Protein AF-0000000076550819 (afdb_homodimer)

Solvent-accessible surface area (backbone atoms only — not comparable to full-atom values): 8823 Å² total; per-residue (Å²): 127,79,49,61,68,55,36,51,51,52,30,52,50,41,38,50,54,57,68,71,48,97,59,53,62,69,54,41,50,53,44,46,51,50,31,53,54,33,49,50,53,40,50,51,53,51,51,51,51,51,50,52,50,50,52,50,51,51,52,41,51,52,50,44,52,50,46,54,51,53,52,54,53,54,53,53,54,54,57,67,75,97,129,80,48,62,67,54,36,51,51,51,31,50,49,40,40,50,53,58,69,71,47,96,59,54,62,68,53,43,52,52,45,47,51,51,30,52,52,33,48,50,53,40,49,51,52,49,51,51,50,53,49,52,50,50,52,50,52,51,51,41,51,54,50,44,52,51,45,53,51,54,52,54,52,53,52,55,54,53,57,66,76,99

Sequence (164 aa):
MASFEEQLTALEGVVERLERGELSLDESVRLFEEGVKLSEACKKELEAAEGRIQVLVERGRGLVAVDLAVEESDEEIDEGEAMASFEEQLTALEGVVERLERGELSLDESVRLFEEGVKLSEACKKELEAAEGRIQVLVERGRGLVAVDLAVEESDEEIDEGEA

InterPro domains:
  IPR003761 Exonuclease VII, small subunit [MF_00337] (3-63)
  IPR003761 Exonuclease VII, small subunit [PF02609] (4-54)
  IPR003761 Exonuclease VII, small subunit [PTHR34137] (2-62)
  IPR003761 Exonuclease VII, small subunit [TIGR01280] (3-58)
  IPR037004 Exonuclease VII, small subunit superfamily [G3DSA:1.10.287.1040] (1-79)
  IPR037004 Exonuclease VII, small subunit superfamily [SSF116842] (3-63)

pLDDT: mean 92.75, std 9.28, range [54.66, 98.62]

Nearest PDB structures (foldseek):
  3u0c-assembly1_A  TM=9.010E-01  e=5.240E+00  Shigella flexneri
  3u0c-assembly2_B  TM=9.144E-01  e=8.551E+00  Shigella flexneri
  3u0c-assembly1_A  TM=9.007E-01  e=4.908E+00  Shigella flexneri
  7v2d-assembly1_k  TM=8.737E-01  e=6.031E+00  Sus scrofa
  7zeb-assembly1_K  TM=8.451E-01  e=6.031E+00  Ovis aries

Structure (mmCIF, N/CA/C/O backbone):
data_AF-0000000076550819-model_v1
#
loop_
_entity.id
_entity.type
_entity.pdbx_description
1 polymer 'Exodeoxyribonuclease 7 small subunit'
#
loop_
_atom_site.group_PDB
_atom_site.id
_atom_site.type_symbol
_atom_site.label_atom_id
_atom_site.label_alt_id
_atom_site.label_comp_id
_atom_site.label_asym_id
_atom_site.label_entity_id
_atom_site.label_seq_id
_atom_site.pdbx_PDB_ins_code
_atom_site.Cartn_x
_atom_site.Cartn_y
_atom_site.Cartn_z
_atom_site.occupancy
_atom_site.B_iso_or_equiv
_atom_site.auth_seq_id
_atom_site.auth_comp_id
_atom_site.auth_asym_id
_atom_site.auth_atom_id
_atom_site.pdbx_PDB_model_num
ATOM 1 N N . MET A 1 1 ? 9 3.189 -15.258 1 55.25 1 MET A N 1
ATOM 2 C CA . MET A 1 1 ? 8.672 2.039 -14.414 1 55.25 1 MET A CA 1
ATOM 3 C C . MET A 1 1 ? 7.176 1.739 -14.469 1 55.25 1 MET A C 1
ATOM 5 O O . MET A 1 1 ? 6.359 2.65 -14.609 1 55.25 1 MET A O 1
ATOM 9 N N . ALA A 1 2 ? 6.812 0.492 -14.609 1 70.56 2 ALA A N 1
ATOM 10 C CA . ALA A 1 2 ? 5.387 0.201 -14.742 1 70.56 2 ALA A CA 1
ATOM 11 C C . ALA A 1 2 ? 4.617 0.664 -13.516 1 70.56 2 ALA A C 1
ATOM 13 O O . ALA A 1 2 ? 5.141 0.629 -12.398 1 70.56 2 ALA A O 1
ATOM 14 N N . SER A 1 3 ? 3.473 1.257 -13.766 1 87.5 3 SER A N 1
ATOM 15 C CA . SER A 1 3 ? 2.584 1.648 -12.68 1 87.5 3 SER A CA 1
ATOM 16 C C . SER A 1 3 ? 2.129 0.436 -11.875 1 87.5 3 SER A C 1
ATOM 18 O O . SER A 1 3 ? 2.297 -0.704 -12.312 1 87.5 3 SER A O 1
ATOM 20 N N . PHE A 1 4 ? 1.821 0.702 -10.625 1 93 4 PHE A N 1
ATOM 21 C CA . PHE A 1 4 ? 1.243 -0.329 -9.773 1 93 4 PHE A CA 1
ATOM 22 C C . PHE A 1 4 ? 0.185 -1.126 -10.523 1 93 4 PHE A C 1
ATOM 24 O O . PHE A 1 4 ? 0.226 -2.357 -10.547 1 93 4 PHE A O 1
ATOM 31 N N . GLU A 1 5 ? -0.698 -0.422 -11.148 1 92 5 GLU A N 1
ATOM 32 C CA . GLU A 1 5 ? -1.805 -1.071 -11.844 1 92 5 GLU A CA 1
ATOM 33 C C . GLU A 1 5 ? -1.298 -1.956 -12.984 1 92 5 GLU A C 1
ATOM 35 O O . GLU A 1 5 ? -1.835 -3.039 -13.219 1 92 5 GLU A O 1
ATOM 40 N N . GLU A 1 6 ? -0.319 -1.5 -13.664 1 95.06 6 GLU A N 1
ATOM 41 C CA . GLU A 1 6 ? 0.255 -2.281 -14.758 1 95.06 6 GLU A CA 1
ATOM 42 C C . GLU A 1 6 ? 0.898 -3.564 -14.242 1 95.06 6 GLU A C 1
ATOM 44 O O . GLU A 1 6 ? 0.717 -4.637 -14.82 1 95.06 6 GLU A O 1
ATOM 49 N N . GLN A 1 7 ? 1.622 -3.402 -13.148 1 97 7 GLN A N 1
ATOM 50 C CA . GLN A 1 7 ? 2.289 -4.555 -12.555 1 97 7 GLN A CA 1
ATOM 51 C C . GLN A 1 7 ? 1.273 -5.547 -11.992 1 97 7 GLN A C 1
ATOM 53 O O . GLN A 1 7 ? 1.44 -6.762 -12.141 1 97 7 GLN A O 1
ATOM 58 N N . LEU A 1 8 ? 0.234 -5.074 -11.422 1 97.19 8 LEU A N 1
ATOM 59 C CA . LEU A 1 8 ? -0.816 -5.926 -10.875 1 97.19 8 LEU A CA 1
ATOM 60 C C . LEU A 1 8 ? -1.53 -6.688 -11.984 1 97.19 8 LEU A C 1
ATOM 62 O O . LEU A 1 8 ? -1.808 -7.883 -11.844 1 97.19 8 LEU A O 1
ATOM 66 N N . THR A 1 9 ? -1.782 -6.004 -13.055 1 97.69 9 THR A N 1
ATOM 67 C CA . THR A 1 9 ? -2.426 -6.633 -14.203 1 97.69 9 THR A CA 1
ATOM 68 C C . THR A 1 9 ? -1.545 -7.738 -14.773 1 97.69 9 THR A C 1
ATOM 70 O O . THR A 1 9 ? -2.037 -8.82 -15.117 1 97.69 9 THR A O 1
ATOM 73 N N . ALA A 1 10 ? -0.235 -7.477 -14.859 1 98.06 10 ALA A N 1
ATOM 74 C CA . ALA A 1 10 ? 0.707 -8.484 -15.336 1 98.06 10 ALA A CA 1
ATOM 75 C C . ALA A 1 10 ? 0.732 -9.695 -14.406 1 98.06 10 ALA A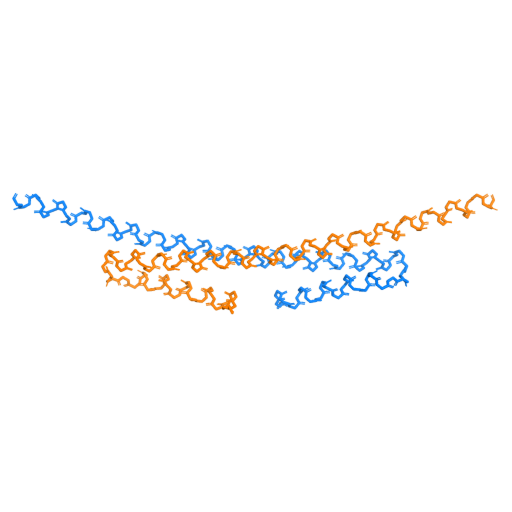 C 1
ATOM 77 O O . ALA A 1 10 ? 0.781 -10.836 -14.867 1 98.06 10 ALA A O 1
ATOM 78 N N . LEU A 1 11 ? 0.673 -9.445 -13.094 1 98.56 11 LEU A N 1
ATOM 79 C CA . LEU A 1 11 ? 0.633 -10.523 -12.117 1 98.56 11 LEU A CA 1
ATOM 80 C C . LEU A 1 11 ? -0.618 -11.375 -12.297 1 98.56 11 LEU A C 1
ATOM 82 O O . LEU A 1 11 ? -0.543 -12.609 -12.273 1 98.56 11 LEU A O 1
ATOM 86 N N . GLU A 1 12 ? -1.719 -10.727 -12.477 1 98.44 12 GLU A N 1
ATOM 87 C CA . GLU A 1 12 ? -2.967 -11.438 -12.742 1 98.44 12 GLU A CA 1
ATOM 88 C C . GLU A 1 12 ? -2.854 -12.305 -13.984 1 98.44 12 GLU A C 1
ATOM 90 O O . GLU A 1 12 ? -3.336 -13.445 -14 1 98.44 12 GLU A O 1
ATOM 95 N N . GLY A 1 13 ? -2.248 -11.781 -15.023 1 98.38 13 GLY A N 1
ATOM 96 C CA . GLY A 1 13 ? -2.023 -12.547 -16.234 1 98.38 13 GLY A CA 1
ATOM 97 C C . GLY A 1 13 ? -1.187 -13.789 -16.016 1 98.38 13 GLY A C 1
ATOM 98 O O . GLY A 1 13 ? -1.465 -14.844 -16.594 1 98.38 13 GLY A O 1
ATOM 99 N N . VAL A 1 14 ? -0.172 -13.594 -15.211 1 98.38 14 VAL A N 1
ATOM 100 C CA . VAL A 1 14 ? 0.689 -14.727 -14.875 1 98.38 14 VAL A CA 1
ATOM 101 C C . VAL A 1 14 ? -0.13 -15.812 -14.188 1 98.38 14 VAL A C 1
ATOM 103 O O . VAL A 1 14 ? -0.033 -16.984 -14.539 1 98.38 14 VAL A O 1
ATOM 106 N N . VAL A 1 15 ? -0.953 -15.445 -13.242 1 98.31 15 VAL A N 1
ATOM 107 C CA . VAL A 1 15 ? -1.754 -16.391 -12.477 1 98.31 15 VAL A CA 1
ATOM 108 C C . VAL A 1 15 ? -2.779 -17.062 -13.383 1 98.31 15 VAL A C 1
ATOM 110 O O . VAL A 1 15 ? -3.033 -18.266 -13.273 1 98.31 15 VAL A O 1
ATOM 113 N N . GLU A 1 16 ? -3.322 -16.328 -14.297 1 97.81 16 GLU A N 1
ATOM 114 C CA . GLU A 1 16 ? -4.281 -16.875 -15.258 1 97.81 16 GLU A CA 1
ATOM 115 C C . GLU A 1 16 ? -3.635 -17.938 -16.125 1 97.81 16 GLU A C 1
ATOM 117 O O . GLU A 1 16 ? -4.25 -18.969 -16.422 1 97.81 16 GLU A O 1
ATOM 122 N N . ARG A 1 17 ? -2.467 -17.672 -16.531 1 97.38 17 ARG A N 1
ATOM 123 C CA . ARG A 1 17 ? -1.748 -18.641 -17.344 1 97.38 17 ARG A CA 1
ATOM 124 C C . ARG A 1 17 ? -1.488 -19.922 -16.578 1 97.38 17 ARG A C 1
ATOM 126 O O . ARG A 1 17 ? -1.633 -21.031 -17.109 1 97.38 17 ARG A O 1
ATOM 133 N N . LEU A 1 18 ? -1.176 -19.781 -15.312 1 97.12 18 LEU A N 1
ATOM 134 C CA . LEU A 1 18 ? -0.971 -20.938 -14.453 1 97.12 18 LEU A CA 1
ATOM 135 C C . LEU A 1 18 ? -2.262 -21.734 -14.297 1 97.12 18 LEU A C 1
ATOM 137 O O . LEU A 1 18 ? -2.238 -22.969 -14.297 1 97.12 18 LEU A O 1
ATOM 141 N N . GLU A 1 19 ? -3.314 -21.062 -14.234 1 96.25 19 GLU A N 1
ATOM 142 C CA . GLU A 1 19 ? -4.617 -21.672 -14.008 1 96.25 19 GLU A CA 1
ATOM 143 C C . GLU A 1 19 ? -5.078 -22.453 -15.242 1 96.25 19 GLU A C 1
ATOM 145 O O . GLU A 1 19 ? -5.801 -23.438 -15.125 1 96.25 19 GLU A O 1
ATOM 150 N N . ARG A 1 20 ? -4.723 -21.969 -16.391 1 93 20 ARG A N 1
ATOM 151 C CA . ARG A 1 20 ? -5.11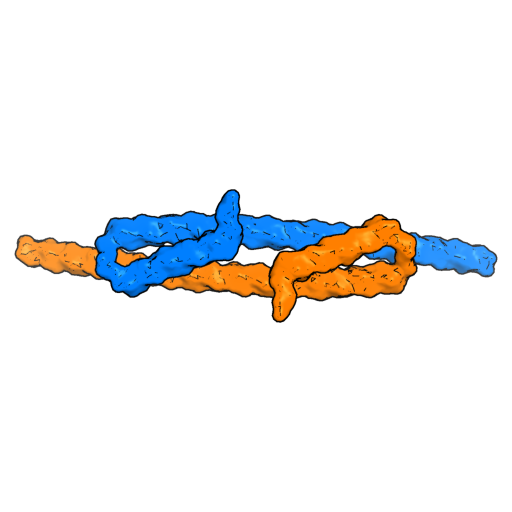3 -22.641 -17.625 1 93 20 ARG A CA 1
ATOM 152 C C . ARG A 1 20 ? -4.477 -24.016 -17.719 1 93 20 ARG A C 1
ATOM 154 O O . ARG A 1 20 ? -5.004 -24.906 -18.391 1 93 20 ARG A O 1
ATOM 161 N N . GLY A 1 21 ? -3.371 -24.203 -17.109 1 86.69 21 GLY A N 1
ATOM 162 C CA . GLY A 1 21 ? -2.73 -25.516 -17.094 1 86.69 21 GLY A CA 1
ATOM 163 C C . GLY A 1 21 ? -2.033 -25.844 -18.406 1 86.69 21 GLY A C 1
ATOM 164 O O . GLY A 1 21 ? -1.611 -24.953 -19.125 1 86.69 21 GLY A O 1
ATOM 165 N N . GLU A 1 22 ? -1.693 -27.156 -18.562 1 86.81 22 GLU A N 1
ATOM 166 C CA . GLU A 1 22 ? -1.008 -27.672 -19.734 1 86.81 22 GLU A CA 1
ATOM 167 C C . GLU A 1 22 ? 0.405 -27.109 -19.859 1 86.81 22 GLU A C 1
ATOM 169 O O . GLU A 1 22 ? 0.85 -26.734 -20.938 1 86.81 22 GLU A O 1
ATOM 174 N N . LEU A 1 23 ? 0.925 -26.766 -18.875 1 93.75 23 LEU A N 1
ATOM 175 C CA . LEU A 1 23 ? 2.305 -26.297 -18.766 1 93.75 23 LEU A CA 1
ATOM 176 C C . LEU A 1 23 ? 3.211 -27.406 -18.234 1 93.75 23 LEU A C 1
ATOM 178 O O . LEU A 1 23 ? 2.773 -28.234 -17.438 1 93.75 23 LEU A O 1
ATOM 182 N N . SER A 1 24 ? 4.422 -27.406 -18.828 1 92.62 24 SER A N 1
ATOM 183 C CA . SER A 1 24 ? 5.418 -28.234 -18.156 1 92.62 24 SER A CA 1
ATOM 184 C C . SER A 1 24 ? 5.762 -27.703 -16.781 1 92.62 24 SER A C 1
ATOM 186 O O . SER A 1 24 ? 5.48 -26.531 -16.469 1 92.62 24 SER A O 1
ATOM 188 N N . LEU A 1 25 ? 6.32 -28.531 -15.938 1 93.25 25 LEU A N 1
ATOM 189 C CA . LEU A 1 25 ? 6.762 -28.078 -14.617 1 93.25 25 LEU A CA 1
ATOM 190 C C . LEU A 1 25 ? 7.707 -26.891 -14.734 1 93.25 25 LEU A C 1
ATOM 192 O O . LEU A 1 25 ? 7.57 -25.906 -14.008 1 93.25 25 LEU A O 1
ATOM 196 N N . ASP A 1 26 ? 8.602 -27.016 -15.664 1 95.31 26 ASP A N 1
ATOM 197 C CA . ASP A 1 26 ? 9.57 -25.938 -15.875 1 95.31 26 ASP A CA 1
ATOM 198 C C . ASP A 1 26 ? 8.875 -24.625 -16.25 1 95.31 26 ASP A C 1
ATOM 200 O O . ASP A 1 26 ? 9.227 -23.562 -15.727 1 95.31 26 ASP A O 1
ATOM 204 N N . GLU A 1 27 ? 7.91 -24.672 -17.078 1 96.38 27 GLU A N 1
ATOM 205 C CA . GLU A 1 27 ? 7.145 -23.5 -17.469 1 96.38 27 GLU A CA 1
ATOM 206 C C . GLU A 1 27 ? 6.379 -22.922 -16.281 1 96.38 27 GLU A C 1
ATOM 208 O O . GLU A 1 27 ? 6.328 -21.688 -16.109 1 96.38 27 GLU A O 1
ATOM 213 N N . SER A 1 28 ? 5.773 -23.781 -15.492 1 97 28 SER A N 1
ATOM 214 C CA . SER A 1 28 ? 5.031 -23.344 -14.312 1 97 28 SER A CA 1
ATOM 215 C C . SER A 1 28 ? 5.941 -22.625 -13.32 1 97 28 SER A C 1
ATOM 217 O O . SER A 1 28 ? 5.574 -21.578 -12.781 1 97 28 SER A O 1
ATOM 219 N N . VAL A 1 29 ? 7.086 -23.156 -13.148 1 96.88 29 VAL A N 1
ATOM 220 C CA . VAL A 1 29 ? 8.031 -22.578 -12.203 1 96.88 29 VAL A CA 1
ATOM 221 C C . VAL A 1 29 ? 8.516 -21.219 -12.719 1 96.88 29 VAL A C 1
ATOM 223 O O . VAL A 1 29 ? 8.617 -20.266 -11.953 1 96.88 29 VAL A O 1
ATOM 226 N N . ARG A 1 30 ? 8.773 -21.109 -13.953 1 97.88 30 ARG A N 1
ATOM 227 C CA . ARG A 1 30 ? 9.227 -19.859 -14.547 1 97.88 30 ARG A CA 1
ATOM 228 C C . ARG A 1 30 ? 8.148 -18.781 -14.43 1 97.88 30 ARG A C 1
ATOM 230 O O . ARG A 1 30 ? 8.453 -17.625 -14.109 1 97.88 30 ARG A O 1
ATOM 237 N N . LEU A 1 31 ? 6.965 -19.141 -14.742 1 98 31 LEU A N 1
ATOM 238 C CA . LEU A 1 31 ? 5.855 -18.188 -14.617 1 98 31 LEU A CA 1
ATOM 239 C C . LEU A 1 31 ? 5.68 -17.766 -13.164 1 98 31 LEU A C 1
ATOM 241 O O . LEU A 1 31 ? 5.445 -16.578 -12.891 1 98 31 LEU A O 1
ATOM 245 N N . PHE A 1 32 ? 5.828 -18.703 -12.273 1 98.12 32 PHE A N 1
ATOM 246 C CA . PHE A 1 32 ? 5.695 -18.375 -10.852 1 98.12 32 PHE A CA 1
ATOM 247 C C . PHE A 1 32 ? 6.793 -17.422 -10.406 1 98.12 32 PHE A C 1
ATOM 249 O O . PHE A 1 32 ? 6.531 -16.469 -9.672 1 98.12 32 PHE A O 1
ATOM 256 N N . GLU A 1 33 ? 7.938 -17.641 -10.836 1 98.25 33 GLU A N 1
ATOM 257 C CA . GLU A 1 33 ? 9.039 -16.734 -10.523 1 98.25 33 GLU A CA 1
ATOM 258 C C . GLU A 1 33 ? 8.758 -15.336 -11.047 1 98.25 33 GLU A C 1
ATOM 260 O O . GLU A 1 33 ? 9.039 -14.352 -10.359 1 98.25 33 GLU A O 1
ATOM 265 N N . GLU A 1 34 ? 8.297 -15.305 -12.227 1 98.38 34 GLU A N 1
ATOM 266 C CA . GLU A 1 34 ? 7.895 -14.008 -12.781 1 98.38 34 GLU A CA 1
ATOM 267 C C . GLU A 1 34 ? 6.828 -13.352 -11.914 1 98.38 34 GLU A C 1
ATOM 269 O O . GLU A 1 34 ? 6.906 -12.148 -11.625 1 98.38 34 GLU A O 1
ATOM 274 N N . GLY A 1 35 ? 5.852 -14.148 -11.492 1 98.56 35 GLY A N 1
ATOM 275 C CA . GLY A 1 35 ? 4.805 -13.633 -10.617 1 98.56 35 GLY A CA 1
ATOM 276 C C . GLY A 1 35 ? 5.336 -13.117 -9.297 1 98.56 35 GLY A C 1
ATOM 277 O O . GLY A 1 35 ? 4.883 -12.078 -8.805 1 98.56 35 GLY A O 1
ATOM 278 N N . VAL A 1 36 ? 6.281 -13.766 -8.727 1 98.38 36 VAL A N 1
ATOM 279 C CA . VAL A 1 36 ? 6.895 -13.352 -7.465 1 98.38 36 VAL A CA 1
ATOM 280 C C . VAL A 1 36 ? 7.586 -12 -7.648 1 98.38 36 VAL A C 1
ATOM 282 O O . VAL A 1 36 ? 7.438 -11.102 -6.816 1 98.38 36 VAL A O 1
ATOM 285 N N . LYS A 1 37 ? 8.273 -11.891 -8.773 1 98.38 37 LYS A N 1
ATOM 286 C CA . LYS A 1 37 ? 8.953 -10.625 -9.055 1 98.38 37 LYS A CA 1
ATOM 287 C C . LYS A 1 37 ? 7.949 -9.484 -9.188 1 98.38 37 LYS A C 1
ATOM 289 O O . LYS A 1 37 ? 8.164 -8.398 -8.656 1 98.38 37 LYS A O 1
ATOM 294 N N . LEU A 1 38 ? 6.902 -9.727 -9.914 1 98.38 38 LEU A N 1
ATOM 295 C CA . LEU A 1 38 ? 5.855 -8.734 -10.094 1 98.38 38 LEU A CA 1
ATOM 296 C C . LEU A 1 38 ? 5.211 -8.367 -8.758 1 98.38 38 LEU A C 1
ATOM 298 O O . LEU A 1 38 ? 4.965 -7.195 -8.484 1 98.38 38 LEU A O 1
ATOM 302 N N . SER A 1 39 ? 4.922 -9.352 -7.902 1 98.62 39 SER A N 1
ATOM 303 C CA . SER A 1 39 ? 4.32 -9.102 -6.594 1 98.62 39 SER A CA 1
ATOM 304 C C . SER A 1 39 ? 5.234 -8.266 -5.711 1 98.62 39 SER A C 1
ATOM 306 O O . SER A 1 39 ? 4.77 -7.383 -4.988 1 98.62 39 SER A O 1
ATOM 308 N N . GLU A 1 40 ? 6.512 -8.531 -5.789 1 97.88 40 GLU A N 1
ATOM 309 C CA . GLU A 1 40 ? 7.484 -7.766 -5.012 1 97.88 40 GLU A CA 1
ATOM 310 C C . GLU A 1 40 ? 7.535 -6.309 -5.465 1 97.88 40 GLU A C 1
ATOM 312 O O . GLU A 1 40 ? 7.641 -5.398 -4.641 1 97.88 40 GLU A O 1
ATOM 317 N N . ALA A 1 41 ? 7.488 -6.176 -6.73 1 97.62 41 ALA A N 1
ATOM 318 C CA . ALA A 1 41 ? 7.469 -4.812 -7.262 1 97.62 41 ALA A CA 1
ATOM 319 C C . ALA A 1 41 ? 6.227 -4.059 -6.797 1 97.62 41 ALA A C 1
ATOM 321 O O . ALA A 1 41 ? 6.309 -2.891 -6.414 1 97.62 41 ALA A O 1
ATOM 322 N N . CYS A 1 42 ? 5.117 -4.691 -6.824 1 97.75 42 CYS A N 1
ATOM 323 C CA . CYS A 1 42 ? 3.879 -4.102 -6.332 1 97.75 42 CYS A CA 1
ATOM 324 C C . CYS A 1 42 ? 3.99 -3.758 -4.852 1 97.75 42 CYS A C 1
ATOM 326 O O . CYS A 1 42 ? 3.584 -2.674 -4.43 1 97.75 42 CYS A O 1
ATOM 328 N N . LYS A 1 43 ? 4.535 -4.625 -4.066 1 97.56 43 LYS A N 1
ATOM 329 C CA . LYS A 1 43 ? 4.66 -4.422 -2.625 1 97.56 43 LYS A CA 1
ATOM 330 C C . LYS A 1 43 ? 5.59 -3.252 -2.314 1 97.56 43 LYS A C 1
ATOM 332 O O . LYS A 1 43 ? 5.328 -2.475 -1.394 1 97.56 43 LYS A O 1
ATOM 337 N N . LYS A 1 44 ? 6.609 -3.146 -3.082 1 97.56 44 LYS A N 1
ATOM 338 C CA . LYS A 1 44 ? 7.52 -2.021 -2.906 1 97.56 44 LYS A CA 1
ATOM 339 C C . LYS A 1 44 ? 6.816 -0.694 -3.172 1 97.56 44 LYS A C 1
ATOM 341 O O . LYS A 1 44 ? 7.012 0.278 -2.439 1 97.56 44 LYS A O 1
ATOM 346 N N . GLU A 1 45 ? 6.023 -0.717 -4.188 1 96.69 45 GLU A N 1
ATOM 347 C CA . GLU A 1 45 ? 5.266 0.491 -4.504 1 96.69 45 GLU A CA 1
ATOM 348 C C . GLU A 1 45 ? 4.277 0.83 -3.393 1 96.69 45 GLU A C 1
ATOM 350 O O . GLU A 1 45 ? 4.094 2 -3.053 1 96.69 45 GLU A O 1
ATOM 355 N N . LEU A 1 46 ? 3.613 -0.177 -2.811 1 97.31 46 LEU A N 1
ATOM 356 C CA . LEU A 1 46 ? 2.674 0.036 -1.714 1 97.31 46 LEU A CA 1
ATOM 357 C C . LEU A 1 46 ? 3.391 0.582 -0.483 1 97.31 46 LEU A C 1
ATOM 359 O O . LEU A 1 46 ? 2.879 1.478 0.191 1 97.31 46 LEU A O 1
ATOM 363 N N . GLU A 1 47 ? 4.547 0.087 -0.219 1 97.31 47 GLU A N 1
ATOM 364 C CA . GLU A 1 47 ? 5.336 0.548 0.919 1 97.31 47 GLU A CA 1
ATOM 365 C C . GLU A 1 47 ? 5.754 2.006 0.749 1 97.31 47 GLU A C 1
ATOM 367 O O . GLU A 1 47 ? 5.727 2.781 1.708 1 97.31 47 GLU A O 1
ATOM 372 N N . ALA A 1 48 ? 6.129 2.338 -0.451 1 96.88 48 ALA A N 1
ATOM 373 C CA . ALA A 1 48 ? 6.492 3.723 -0.737 1 96.88 48 ALA A CA 1
ATOM 374 C C . ALA A 1 48 ? 5.305 4.656 -0.524 1 96.88 48 ALA A C 1
ATOM 376 O O . ALA A 1 48 ? 5.453 5.742 0.044 1 96.88 48 ALA A O 1
ATOM 377 N N . ALA A 1 49 ? 4.18 4.223 -0.97 1 96.5 49 ALA A N 1
ATOM 378 C CA . ALA A 1 49 ? 2.963 5.012 -0.794 1 96.5 49 ALA A CA 1
ATOM 379 C C . ALA A 1 49 ? 2.615 5.16 0.684 1 96.5 49 ALA A C 1
ATOM 381 O O . ALA A 1 49 ? 2.258 6.25 1.136 1 96.5 49 ALA A O 1
ATOM 382 N N . GLU A 1 50 ? 2.707 4.117 1.422 1 97.62 50 GLU A N 1
ATOM 383 C CA . GLU A 1 50 ? 2.467 4.156 2.861 1 97.62 50 GLU A CA 1
ATOM 384 C C . GLU A 1 50 ? 3.42 5.125 3.555 1 97.62 50 GLU A C 1
ATOM 386 O O . GLU A 1 50 ? 3.01 5.879 4.438 1 97.62 50 GLU A O 1
ATOM 391 N N . GLY A 1 51 ? 4.664 5.082 3.168 1 98.12 51 GLY A N 1
ATOM 392 C CA . GLY A 1 51 ? 5.641 6.023 3.697 1 98.12 51 GLY A CA 1
ATOM 393 C C . GLY A 1 51 ? 5.285 7.473 3.416 1 98.12 51 GLY A C 1
ATOM 394 O O . GLY A 1 51 ? 5.414 8.328 4.293 1 98.12 51 GLY A O 1
ATOM 395 N N . ARG A 1 52 ? 4.82 7.703 2.229 1 97.94 52 ARG A N 1
ATOM 396 C CA . ARG A 1 52 ? 4.422 9.055 1.851 1 97.94 52 ARG A CA 1
ATOM 397 C C . ARG A 1 52 ? 3.268 9.555 2.717 1 97.94 52 ARG A C 1
ATOM 399 O O . ARG A 1 52 ? 3.291 10.68 3.203 1 97.94 52 ARG A O 1
ATOM 406 N N . ILE A 1 53 ? 2.297 8.703 2.912 1 98.19 53 ILE A N 1
ATOM 407 C CA . ILE A 1 53 ? 1.157 9.031 3.76 1 98.19 53 ILE A CA 1
ATOM 408 C C . ILE A 1 53 ? 1.641 9.352 5.172 1 98.19 53 ILE A C 1
ATOM 410 O O . ILE A 1 53 ? 1.213 10.344 5.773 1 98.19 53 ILE A O 1
ATOM 414 N N . GLN A 1 54 ? 2.508 8.547 5.715 1 98.06 54 GLN A N 1
ATOM 415 C CA . GLN A 1 54 ? 3.008 8.727 7.074 1 98.06 54 GLN A CA 1
ATOM 416 C C . GLN A 1 54 ? 3.729 10.062 7.227 1 98.06 54 GLN A C 1
ATOM 418 O O . GLN A 1 54 ? 3.562 10.75 8.234 1 98.06 54 GLN A O 1
ATOM 423 N N . VAL A 1 55 ? 4.52 10.398 6.242 1 98.44 55 VAL A N 1
ATOM 424 C CA . VAL A 1 55 ? 5.25 11.656 6.262 1 98.44 55 VAL A CA 1
ATOM 425 C C . VAL A 1 55 ? 4.262 12.828 6.309 1 98.44 55 VAL A C 1
ATOM 427 O O . VAL A 1 55 ? 4.426 13.75 7.102 1 98.44 55 VAL A O 1
ATOM 430 N N . LEU A 1 56 ? 3.26 12.75 5.492 1 98.38 56 LEU A N 1
ATOM 431 C CA . LEU A 1 56 ? 2.27 13.82 5.434 1 98.38 56 LEU A CA 1
ATOM 432 C C . LEU A 1 56 ? 1.533 13.953 6.762 1 98.38 56 LEU A C 1
ATOM 434 O O . LEU A 1 56 ? 1.329 15.062 7.254 1 98.38 56 LEU A O 1
ATOM 438 N N . VAL A 1 57 ? 1.155 12.875 7.363 1 98 57 VAL A N 1
ATOM 439 C CA . VAL A 1 57 ? 0.403 12.875 8.617 1 98 57 VAL A CA 1
ATOM 440 C C . VAL A 1 57 ? 1.271 13.43 9.742 1 98 57 VAL A C 1
ATOM 442 O O . VAL A 1 57 ? 0.812 14.25 10.539 1 98 57 VAL A O 1
ATOM 445 N N . GLU A 1 58 ? 2.494 13.039 9.766 1 98 58 GLU A N 1
ATOM 446 C CA . GLU A 1 58 ? 3.412 13.523 10.797 1 98 58 GLU A CA 1
ATOM 447 C C . GLU A 1 58 ? 3.656 15.023 10.648 1 98 58 GLU A C 1
ATOM 449 O O . GLU A 1 58 ? 3.721 15.742 11.648 1 98 58 GLU A O 1
ATOM 454 N N . ARG A 1 59 ? 3.789 15.367 9.43 1 97.62 59 ARG A N 1
ATOM 455 C CA . ARG A 1 59 ? 3.955 16.797 9.164 1 97.62 59 ARG A CA 1
ATOM 456 C C . ARG A 1 59 ? 2.746 17.578 9.648 1 97.62 59 ARG A C 1
ATOM 458 O O . ARG A 1 59 ? 2.896 18.609 10.328 1 97.62 59 ARG A O 1
ATOM 465 N N . GLY A 1 60 ? 1.607 17.062 9.328 1 97.5 60 GLY A N 1
ATOM 466 C CA . GLY A 1 60 ? 0.391 17.719 9.797 1 97.5 60 GLY A CA 1
ATOM 467 C C . GLY A 1 60 ? 0.284 17.766 11.312 1 97.5 60 GLY A C 1
ATOM 468 O O . GLY A 1 60 ? -0.096 18.781 11.875 1 97.5 60 GLY A O 1
ATOM 469 N N . ARG A 1 61 ? 0.611 16.672 11.906 1 97.06 61 ARG A N 1
ATOM 470 C CA . ARG A 1 61 ? 0.57 16.578 13.359 1 97.06 61 ARG A CA 1
ATOM 471 C C . ARG A 1 61 ? 1.498 17.609 14 1 97.06 61 ARG A C 1
ATOM 473 O O . ARG A 1 61 ? 1.124 18.281 14.961 1 97.06 61 ARG A O 1
ATOM 480 N N . GLY A 1 62 ? 2.689 17.734 13.477 1 97.25 62 GLY A N 1
ATOM 481 C CA . GLY A 1 62 ? 3.643 18.719 13.969 1 97.25 62 GLY A CA 1
ATOM 482 C C . GLY A 1 62 ? 3.143 20.141 13.852 1 97.25 62 GLY A C 1
ATOM 483 O O . GLY A 1 62 ? 3.34 20.953 14.758 1 97.25 62 GLY A O 1
ATOM 484 N N . LEU A 1 63 ? 2.479 20.438 12.836 1 96.06 63 LEU A N 1
ATOM 485 C CA . LEU A 1 63 ? 1.978 21.781 12.57 1 96.06 63 LEU A CA 1
ATOM 486 C C . LEU A 1 63 ? 0.851 22.141 13.539 1 96.06 63 LEU A C 1
ATOM 488 O O . LEU A 1 63 ? 0.81 23.25 14.062 1 96.06 63 LEU A O 1
ATOM 492 N N . VAL A 1 64 ? -0.014 21.203 13.797 1 96.44 64 VAL A N 1
ATOM 493 C CA . VAL A 1 64 ? -1.118 21.453 14.719 1 96.44 64 VAL A CA 1
ATOM 494 C C . VAL A 1 64 ? -0.583 21.594 16.141 1 96.44 64 VAL A C 1
ATOM 496 O O . VAL A 1 64 ? -1.082 22.406 16.922 1 96.44 64 VAL A O 1
ATOM 499 N N . ALA A 1 65 ? 0.398 20.844 16.484 1 95.44 65 ALA A N 1
ATOM 500 C CA . ALA A 1 65 ? 1.017 20.922 17.797 1 95.44 65 ALA A CA 1
ATOM 501 C C . ALA A 1 65 ? 1.606 22.297 18.047 1 95.44 65 ALA A C 1
ATOM 503 O O . ALA A 1 65 ? 1.506 22.828 19.156 1 95.44 65 ALA A O 1
ATOM 504 N N . VAL A 1 66 ? 2.184 22.891 17.047 1 93.88 66 VAL A N 1
ATOM 505 C CA . VAL A 1 66 ? 2.754 24.234 17.156 1 93.88 66 VAL A CA 1
ATOM 506 C C . VAL A 1 66 ? 1.641 25.25 17.406 1 93.88 66 VAL A C 1
ATOM 508 O O . VAL A 1 66 ? 1.771 26.125 18.266 1 93.88 66 VAL A O 1
ATOM 511 N N . ASP A 1 67 ? 0.548 25.125 16.719 1 92.56 67 ASP A N 1
ATOM 512 C C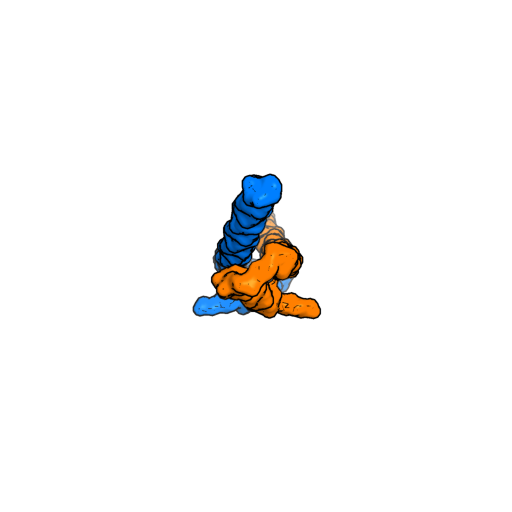A . ASP A 1 67 ? -0.575 26.047 16.875 1 92.56 67 ASP A CA 1
ATOM 513 C C . ASP A 1 67 ? -1.156 25.953 18.281 1 92.56 67 ASP A C 1
ATOM 515 O O . ASP A 1 67 ? -1.507 26.969 18.891 1 92.56 67 ASP A O 1
ATOM 519 N N . LEU A 1 68 ? -1.215 24.719 18.766 1 91.88 68 LEU A N 1
ATOM 520 C CA . LEU A 1 68 ? -1.733 24.484 20.109 1 91.88 68 LEU A CA 1
ATOM 521 C C . LEU A 1 68 ? -0.825 25.109 21.156 1 91.88 68 LEU A C 1
ATOM 523 O O . LEU A 1 68 ? -1.307 25.703 22.125 1 91.88 68 LEU A O 1
ATOM 527 N N . ALA A 1 69 ? 0.43 25.078 20.922 1 92.19 69 ALA A N 1
ATOM 528 C CA . ALA A 1 69 ? 1.412 25.625 21.859 1 92.19 69 ALA A CA 1
ATOM 529 C C . ALA A 1 69 ? 1.366 27.141 21.875 1 92.19 69 ALA A C 1
ATOM 531 O O . ALA A 1 69 ? 1.489 27.766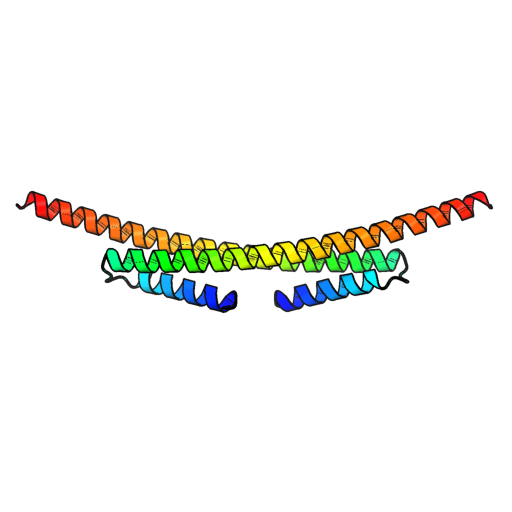 22.922 1 92.19 69 ALA A O 1
ATOM 532 N N . VAL A 1 70 ? 1.169 27.781 20.766 1 90.19 70 VAL A N 1
ATOM 533 C CA . VAL A 1 70 ? 1.127 29.234 20.641 1 90.19 70 VAL A CA 1
ATOM 534 C C . VAL A 1 70 ? -0.124 29.781 21.328 1 90.19 70 VAL A C 1
ATOM 536 O O . VAL A 1 70 ? -0.066 30.797 22.031 1 90.19 70 VAL A O 1
ATOM 539 N N . GLU A 1 71 ? -1.195 28.984 21.109 1 88.25 71 GLU A N 1
ATOM 540 C CA . GLU A 1 71 ? -2.441 29.406 21.734 1 88.25 71 GLU A CA 1
ATOM 541 C C . GLU A 1 71 ? -2.348 29.328 23.266 1 88.25 71 GLU A C 1
ATOM 543 O O . GLU A 1 71 ? -2.855 30.203 23.969 1 88.25 71 GLU A O 1
ATOM 548 N N . GLU A 1 72 ? -1.733 28.328 23.781 1 87.94 72 GLU A N 1
ATOM 549 C CA . GLU A 1 72 ? -1.585 28.141 25.234 1 87.94 72 GLU A CA 1
ATOM 550 C C . GLU A 1 72 ? -0.696 29.234 25.828 1 87.94 72 GLU A C 1
ATOM 552 O O . GLU A 1 72 ? -0.933 29.688 26.953 1 87.94 72 GLU A O 1
ATOM 557 N N . SER A 1 73 ? 0.28 29.672 25.125 1 87.62 73 SER A N 1
ATOM 558 C CA . SER A 1 73 ? 1.171 30.734 25.594 1 87.62 73 SER A CA 1
ATOM 559 C C . SER A 1 73 ? 0.474 32.094 25.609 1 87.62 73 SER A C 1
ATOM 561 O O . SER A 1 73 ? 0.711 32.906 26.5 1 87.62 73 SER A O 1
ATOM 563 N N . ASP A 1 74 ? -0.333 32.312 24.703 1 83.69 74 ASP A N 1
ATOM 564 C CA . ASP A 1 74 ? -1.061 33.594 24.609 1 83.69 74 ASP A CA 1
ATOM 565 C C . ASP A 1 74 ? -2.098 33.688 25.734 1 83.69 74 ASP A C 1
ATOM 567 O O . ASP A 1 74 ? -2.338 34.781 26.25 1 83.69 74 ASP A O 1
ATOM 571 N N . GLU A 1 75 ? -2.664 32.562 26.094 1 80.62 75 GLU A N 1
ATOM 572 C CA . GLU A 1 75 ? -3.656 32.531 27.156 1 80.62 75 GLU A CA 1
ATOM 573 C C . GLU A 1 75 ? -3.01 32.781 28.516 1 80.62 75 GLU A C 1
ATOM 575 O O . GLU A 1 75 ? -3.617 33.406 29.391 1 80.62 75 GLU A O 1
ATOM 580 N N . GLU A 1 76 ? -1.866 32.312 28.688 1 81.88 76 GLU A N 1
ATOM 581 C CA . GLU A 1 76 ? -1.148 32.5 29.938 1 81.88 76 GLU A CA 1
ATOM 582 C C . GLU A 1 76 ? -0.707 33.969 30.094 1 81.88 76 GLU A C 1
ATOM 584 O O . GLU A 1 76 ? -0.738 34.5 31.203 1 81.88 76 GLU A O 1
ATOM 589 N N . ILE A 1 77 ? -0.404 34.656 29.062 1 80.31 77 ILE A N 1
ATOM 590 C CA . ILE A 1 77 ? 0.027 36.031 29.109 1 80.31 77 ILE A CA 1
ATOM 591 C C . ILE A 1 77 ? -1.172 36.938 29.391 1 80.31 77 ILE A C 1
ATOM 593 O O . ILE A 1 77 ? -1.067 37.906 30.156 1 80.31 77 ILE A O 1
ATOM 597 N N . ASP A 1 78 ? -2.275 36.562 28.922 1 77.56 78 ASP A N 1
ATOM 598 C CA . ASP A 1 78 ? -3.473 37.375 29.125 1 77.56 78 ASP A CA 1
ATOM 599 C C . ASP A 1 78 ? -3.973 37.25 30.562 1 77.56 78 ASP A C 1
ATOM 601 O O . ASP A 1 78 ? -4.398 38.25 31.156 1 77.56 78 ASP A O 1
ATOM 605 N N . GLU A 1 79 ? -3.832 36.031 31.141 1 75.56 79 GLU A N 1
ATOM 606 C CA . GLU A 1 79 ? -4.289 35.875 32.531 1 75.56 79 GLU A CA 1
ATOM 607 C C . GLU A 1 79 ? -3.344 36.531 33.5 1 75.56 79 GLU A C 1
ATOM 609 O O . GLU A 1 79 ? -3.752 36.906 34.625 1 75.56 79 GLU A O 1
ATOM 614 N N . GLY A 1 80 ? -2.18 36.594 33.125 1 70.31 80 GLY A N 1
ATOM 615 C CA . GLY A 1 80 ? -1.241 37.25 34.031 1 70.31 80 GLY A CA 1
ATOM 616 C C . GLY A 1 80 ? -1.366 38.75 34.031 1 70.31 80 GLY A C 1
ATOM 617 O O . GLY A 1 80 ? -0.827 39.406 34.906 1 70.31 80 GLY A O 1
ATOM 618 N N . GLU A 1 81 ? -1.826 39.344 32.938 1 63.28 81 GLU A N 1
ATOM 619 C CA . GLU A 1 81 ? -1.956 40.781 32.906 1 63.28 81 GLU A CA 1
ATOM 620 C C . GLU A 1 81 ? -3.324 41.25 33.406 1 63.28 81 GLU A C 1
ATOM 622 O O . GLU A 1 81 ? -3.568 42.438 33.562 1 63.28 81 GLU A O 1
ATOM 627 N N . ALA A 1 82 ? -4.246 40.156 33.75 1 58.09 82 ALA A N 1
ATOM 628 C CA . ALA A 1 82 ? -5.488 40.562 34.375 1 58.09 82 ALA A CA 1
ATOM 629 C C . ALA A 1 82 ? -5.324 40.594 35.906 1 58.09 82 ALA A C 1
ATOM 631 O O . ALA A 1 82 ? -4.543 39.844 36.469 1 58.09 82 ALA A O 1
ATOM 632 N N . MET B 1 1 ? -16.062 6.547 -5.66 1 54.66 1 MET B N 1
ATOM 633 C CA . MET B 1 1 ? -15.109 6.727 -4.562 1 54.66 1 MET B CA 1
ATOM 634 C C . MET B 1 1 ? -13.797 7.312 -5.066 1 54.66 1 MET B C 1
ATOM 636 O O . MET B 1 1 ? -13.383 7.043 -6.195 1 54.66 1 MET B O 1
ATOM 640 N N . ALA B 1 2 ? -13.281 8.305 -4.398 1 70.56 2 ALA B N 1
ATOM 641 C CA . ALA B 1 2 ? -12.062 8.922 -4.922 1 70.56 2 ALA B CA 1
ATOM 642 C C . ALA B 1 2 ? -10.93 7.906 -5.02 1 70.56 2 ALA B C 1
ATOM 644 O O . ALA B 1 2 ? -10.836 6.992 -4.195 1 70.56 2 ALA B O 1
ATOM 645 N N . SER B 1 3 ? -10.211 7.984 -6.113 1 87.69 3 SER B N 1
ATOM 646 C CA . SER B 1 3 ? -9.023 7.148 -6.285 1 87.69 3 SER B CA 1
ATOM 647 C C . SER B 1 3 ? -7.973 7.457 -5.223 1 87.69 3 SER B C 1
ATOM 649 O O . SER B 1 3 ? -8.062 8.477 -4.531 1 87.69 3 SER B O 1
ATOM 651 N N . PHE B 1 4 ? -7.164 6.457 -4.949 1 92.88 4 PHE B N 1
ATOM 652 C CA . PHE B 1 4 ? -6.027 6.641 -4.055 1 92.88 4 PHE B CA 1
ATOM 653 C C . PHE B 1 4 ? -5.312 7.953 -4.355 1 92.88 4 PHE B C 1
ATOM 655 O O . PHE B 1 4 ? -5.07 8.758 -3.449 1 92.88 4 PHE B O 1
ATOM 662 N N . GLU B 1 5 ? -5.051 8.164 -5.605 1 92 5 GLU B N 1
ATOM 663 C CA . GLU B 1 5 ? -4.301 9.352 -6.008 1 92 5 GLU B CA 1
ATOM 664 C C . GLU B 1 5 ? -5.074 10.625 -5.68 1 92 5 GLU B C 1
ATOM 666 O O . GLU B 1 5 ? -4.48 11.625 -5.266 1 92 5 GLU B O 1
ATOM 671 N N . GLU B 1 6 ? -6.324 10.594 -5.871 1 95.06 6 GLU B N 1
ATOM 672 C CA . GLU B 1 6 ? -7.156 11.758 -5.566 1 95.06 6 GLU B CA 1
ATOM 673 C C . GLU B 1 6 ? -7.148 12.062 -4.07 1 95.06 6 GLU B C 1
ATOM 675 O O . GLU B 1 6 ? -7.031 13.227 -3.67 1 95.06 6 GLU B O 1
ATOM 680 N N . GLN B 1 7 ? -7.262 10.992 -3.297 1 97 7 GLN B N 1
ATOM 681 C CA . GLN B 1 7 ? -7.27 11.148 -1.847 1 97 7 GLN B CA 1
ATOM 682 C C . GLN B 1 7 ? -5.91 11.625 -1.341 1 97 7 GLN B C 1
ATOM 684 O O . GLN B 1 7 ? -5.836 12.477 -0.452 1 97 7 GLN B O 1
ATOM 689 N N . LEU B 1 8 ? -4.867 11.148 -1.915 1 97.19 8 LEU B N 1
ATOM 690 C CA . LEU B 1 8 ? -3.516 11.547 -1.534 1 97.19 8 LEU B CA 1
ATOM 691 C C . LEU B 1 8 ? -3.268 13.016 -1.872 1 97.19 8 LEU B C 1
ATOM 693 O O . LEU B 1 8 ? -2.688 13.75 -1.071 1 97.19 8 LEU B O 1
ATOM 697 N N . THR B 1 9 ? -3.734 13.406 -3.018 1 97.62 9 THR B N 1
ATOM 698 C CA . THR B 1 9 ? -3.596 14.797 -3.438 1 97.62 9 THR B CA 1
ATOM 699 C C . THR B 1 9 ? -4.355 15.727 -2.494 1 97.62 9 THR B C 1
ATOM 701 O O . THR B 1 9 ? -3.854 16.781 -2.119 1 97.62 9 THR B O 1
ATOM 704 N N . ALA B 1 10 ? -5.559 15.305 -2.082 1 98.06 10 ALA B N 1
ATOM 705 C CA . ALA B 1 10 ? -6.348 16.078 -1.134 1 98.06 10 ALA B CA 1
ATOM 706 C C . ALA B 1 10 ? -5.641 16.188 0.214 1 98.06 10 ALA B C 1
ATOM 708 O O . ALA B 1 10 ? -5.641 17.25 0.839 1 98.06 10 ALA B O 1
ATOM 709 N N . LEU B 1 11 ? -5.012 15.102 0.637 1 98.5 11 LEU B N 1
ATOM 710 C CA . LEU B 1 11 ? -4.25 15.094 1.882 1 98.5 11 LEU B CA 1
ATOM 711 C C . LEU B 1 11 ? -3.08 16.078 1.807 1 98.5 11 LEU B C 1
ATOM 713 O O . LEU B 1 11 ? -2.84 16.828 2.744 1 98.5 11 LEU B O 1
ATOM 717 N N . GLU B 1 12 ? -2.41 16.031 0.701 1 98.44 12 GLU B N 1
ATOM 718 C CA . GLU B 1 12 ? -1.316 16.984 0.482 1 98.44 12 GLU B CA 1
ATOM 719 C C . GLU B 1 12 ? -1.808 18.422 0.558 1 98.44 12 GLU B C 1
ATOM 721 O O . GLU B 1 12 ? -1.139 19.281 1.136 1 98.44 12 GLU B O 1
ATOM 726 N N . GLY B 1 13 ? -2.932 18.688 -0.025 1 98.38 13 GLY B N 1
ATOM 727 C CA . GLY B 1 13 ? -3.529 20.016 0.033 1 98.38 13 GLY B CA 1
ATOM 728 C C . GLY B 1 13 ? -3.84 20.469 1.447 1 98.38 13 GLY B C 1
ATOM 729 O O . GLY B 1 13 ? -3.639 21.625 1.789 1 98.38 13 GLY B O 1
ATOM 730 N N . VAL B 1 14 ? -4.336 19.516 2.207 1 98.38 14 VAL B N 1
ATOM 731 C CA . VAL B 1 14 ? -4.637 19.797 3.605 1 98.38 14 VAL B CA 1
ATOM 732 C C . VAL B 1 14 ? -3.355 20.188 4.34 1 98.38 14 VAL B C 1
ATOM 734 O O . VAL B 1 14 ? -3.328 21.188 5.062 1 98.38 14 VAL B O 1
ATOM 737 N N . VAL B 1 15 ? -2.297 19.469 4.121 1 98.25 15 VAL B N 1
ATOM 738 C CA . VAL B 1 15 ? -1.028 19.719 4.801 1 98.25 15 VAL B CA 1
ATOM 739 C C . VAL B 1 15 ? -0.444 21.047 4.34 1 98.25 15 VAL B C 1
ATOM 741 O O . VAL B 1 15 ? 0.108 21.797 5.145 1 98.25 15 VAL B O 1
ATOM 744 N N . GLU B 1 16 ? -0.6 21.359 3.104 1 97.81 16 GLU B N 1
ATOM 745 C CA . GLU B 1 16 ? -0.123 22.625 2.564 1 97.81 16 GLU B CA 1
ATOM 746 C C . GLU B 1 16 ? -0.838 23.797 3.217 1 97.81 16 GLU B C 1
ATOM 748 O O . GLU B 1 16 ? -0.214 24.812 3.527 1 97.81 16 GLU B O 1
ATOM 753 N N . ARG B 1 17 ? -2.084 23.641 3.395 1 97.38 17 ARG B N 1
ATOM 754 C CA . ARG B 1 17 ? -2.857 24.703 4.043 1 97.38 17 ARG B CA 1
ATOM 755 C C . ARG B 1 17 ? -2.398 24.906 5.484 1 97.38 17 ARG B C 1
ATOM 757 O O . ARG B 1 17 ? -2.273 26.047 5.945 1 97.38 17 ARG B O 1
ATOM 764 N N . LEU B 1 18 ? -2.09 23.812 6.137 1 97.06 18 LEU B N 1
ATOM 765 C CA . LEU B 1 18 ? -1.578 23.891 7.5 1 97.06 18 LEU B CA 1
ATOM 766 C C . LEU B 1 18 ? -0.224 24.594 7.535 1 97.06 18 LEU B C 1
ATOM 768 O O . LEU B 1 18 ? 0.049 25.391 8.445 1 97.06 18 LEU B O 1
ATOM 772 N N . GLU B 1 19 ? 0.531 24.359 6.559 1 96.19 19 GLU B N 1
ATOM 773 C CA . GLU B 1 19 ? 1.886 24.906 6.488 1 96.19 19 GLU B CA 1
ATOM 774 C C . GLU B 1 19 ? 1.868 26.406 6.223 1 96.19 19 GLU B C 1
ATOM 776 O O . GLU B 1 19 ? 2.768 27.125 6.652 1 96.19 19 GLU B O 1
ATOM 781 N N . ARG B 1 20 ? 0.909 26.844 5.461 1 92.94 20 ARG B N 1
ATOM 782 C CA . ARG B 1 20 ? 0.805 28.266 5.152 1 92.94 20 ARG B CA 1
ATOM 783 C C . ARG B 1 20 ? 0.545 29.078 6.414 1 92.94 20 ARG B C 1
ATOM 785 O O . ARG B 1 20 ? 0.886 30.266 6.477 1 92.94 20 ARG B O 1
ATOM 792 N N . GLY B 1 21 ? -0.062 28.484 7.387 1 86.75 21 GLY B N 1
ATOM 793 C CA . GLY B 1 21 ? -0.294 29.172 8.648 1 86.75 21 GLY B CA 1
ATOM 794 C C . GLY B 1 21 ? -1.431 30.172 8.578 1 86.75 21 GLY B C 1
ATOM 795 O O . GLY B 1 21 ? -2.346 30.031 7.766 1 86.75 21 GLY B O 1
ATOM 796 N N . GLU B 1 22 ? -1.5 31.047 9.602 1 86.88 22 GLU B N 1
ATOM 797 C CA . GLU B 1 22 ? -2.523 32.094 9.727 1 86.88 22 GLU B CA 1
ATOM 798 C C . GLU B 1 22 ? -3.904 31.469 9.938 1 86.88 22 GLU B C 1
ATOM 800 O O . GLU B 1 22 ? -4.887 31.922 9.352 1 86.88 22 GLU B O 1
ATOM 805 N N . LEU B 1 23 ? -3.961 30.422 10.438 1 93.75 23 LEU B N 1
ATOM 806 C CA . LEU B 1 23 ? -5.188 29.719 10.812 1 93.75 23 LEU B CA 1
ATOM 807 C C . LEU B 1 23 ? -5.434 29.828 12.312 1 93.75 23 LEU B C 1
ATOM 809 O O . LEU B 1 23 ? -4.488 29.906 13.102 1 93.75 23 LEU B O 1
ATOM 813 N N . SER B 1 24 ? -6.734 29.984 12.625 1 92.62 24 SER B N 1
ATOM 814 C CA . SER B 1 24 ? -7.059 29.812 14.031 1 92.62 24 SER B CA 1
ATOM 815 C C . SER B 1 24 ? -6.82 28.375 14.492 1 92.62 24 SER B C 1
ATOM 817 O O . SER B 1 24 ? -6.707 27.469 13.664 1 92.62 24 SER B O 1
ATOM 819 N N . LEU B 1 25 ? -6.711 28.172 15.766 1 93.19 25 LEU B N 1
ATOM 820 C CA . LEU B 1 25 ? -6.559 26.828 16.312 1 93.19 25 LEU B CA 1
ATOM 821 C C . LEU B 1 25 ? -7.695 25.922 15.844 1 93.19 25 LEU B C 1
ATOM 823 O O . LEU B 1 25 ? -7.457 24.781 15.422 1 93.19 25 LEU B O 1
ATOM 827 N N . ASP B 1 26 ? -8.852 26.484 15.891 1 95.25 26 ASP B N 1
ATOM 828 C CA . ASP B 1 26 ? -10.023 25.719 15.477 1 95.25 26 ASP B CA 1
ATOM 829 C C . ASP B 1 26 ? -9.914 25.297 14.008 1 95.25 26 ASP B C 1
ATOM 831 O O . ASP B 1 26 ? -10.219 24.141 13.664 1 95.25 26 ASP B O 1
ATOM 835 N N . GLU B 1 27 ? -9.492 26.156 13.188 1 96.38 27 GLU B N 1
ATOM 836 C CA . GLU B 1 27 ? -9.305 25.844 11.773 1 96.38 27 GLU B CA 1
ATOM 837 C C . GLU B 1 27 ? -8.227 24.781 11.57 1 96.38 27 GLU B C 1
ATOM 839 O O . GLU B 1 27 ? -8.391 23.875 10.75 1 96.38 27 GLU B O 1
ATOM 844 N N . SER B 1 28 ? -7.125 24.922 12.297 1 96.94 28 SER B N 1
ATOM 845 C CA . SER B 1 28 ? -6.031 23.953 12.211 1 96.94 28 SER B CA 1
ATOM 846 C C . SER B 1 28 ? -6.5 22.562 12.609 1 96.94 28 SER B C 1
ATOM 848 O O . SER B 1 28 ? -6.176 21.578 11.945 1 96.94 28 SER B O 1
ATOM 850 N N . VAL B 1 29 ? -7.262 22.516 13.633 1 96.81 29 VAL B N 1
ATOM 851 C CA . VAL B 1 29 ? -7.742 21.234 14.141 1 96.81 29 VAL B CA 1
ATOM 852 C C . VAL B 1 29 ? -8.711 20.609 13.133 1 96.81 29 VAL B C 1
ATOM 854 O O . VAL B 1 29 ? -8.648 19.406 12.859 1 96.81 29 VAL B O 1
ATOM 857 N N . ARG B 1 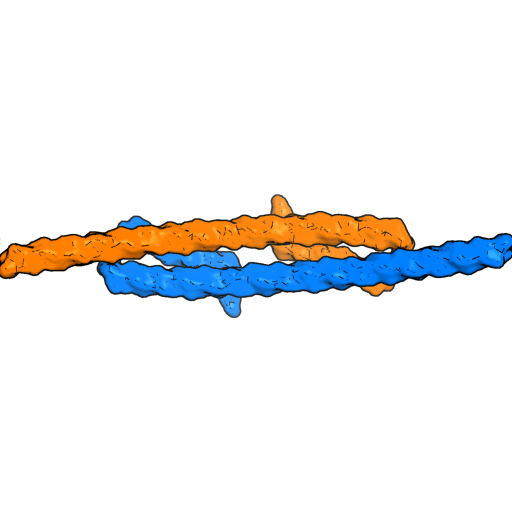30 ? -9.555 21.375 12.555 1 97.88 30 ARG B N 1
ATOM 858 C CA . ARG B 1 30 ? -10.516 20.891 11.578 1 97.88 30 ARG B CA 1
ATOM 859 C C . ARG B 1 30 ? -9.805 20.359 10.336 1 97.88 30 ARG B C 1
ATOM 861 O O . ARG B 1 30 ? -10.172 19.312 9.805 1 97.88 30 ARG B O 1
ATOM 868 N N . LEU B 1 31 ? -8.875 21.094 9.875 1 98 31 LEU B N 1
ATOM 869 C CA . LEU B 1 31 ? -8.094 20.656 8.727 1 98 31 LEU B CA 1
ATOM 870 C C . LEU B 1 31 ? -7.348 19.359 9.047 1 98 31 LEU B C 1
ATOM 872 O O . LEU B 1 31 ? -7.297 18.453 8.211 1 98 31 LEU B O 1
ATOM 876 N N . PHE B 1 32 ? -6.82 19.297 10.234 1 98.12 32 PHE B N 1
ATOM 877 C CA . PHE B 1 32 ? -6.102 18.094 10.641 1 98.12 32 PHE B CA 1
ATOM 878 C C . PHE B 1 32 ? -7.043 16.891 10.688 1 98.12 32 PHE B C 1
ATOM 880 O O . PHE B 1 32 ? -6.688 15.797 10.234 1 98.12 32 PHE B O 1
ATOM 887 N N . GLU B 1 33 ? -8.172 17.078 11.188 1 98.25 33 GLU B N 1
ATOM 888 C CA . GLU B 1 33 ? -9.164 16.016 11.219 1 98.25 33 GLU B CA 1
ATOM 889 C C . GLU B 1 33 ? -9.508 15.539 9.805 1 98.25 33 GLU B C 1
ATOM 891 O O . GLU B 1 33 ? -9.648 14.336 9.562 1 98.25 33 GLU B O 1
ATOM 896 N N . GLU B 1 34 ? -9.688 16.484 8.969 1 98.38 34 GLU B N 1
ATOM 897 C CA . GLU B 1 34 ? -9.914 16.141 7.57 1 98.38 34 GLU B CA 1
ATOM 898 C C . GLU B 1 34 ? -8.75 15.328 7.004 1 98.38 34 GLU B C 1
ATOM 900 O O . GLU B 1 34 ? -8.961 14.328 6.312 1 98.38 34 GLU B O 1
ATOM 905 N N . GLY B 1 35 ? -7.535 15.773 7.328 1 98.56 35 GLY B N 1
ATOM 906 C CA . GLY B 1 35 ? -6.352 15.055 6.887 1 98.56 35 GLY B CA 1
ATOM 907 C C . GLY B 1 35 ? -6.289 13.633 7.414 1 98.56 35 GLY B C 1
ATOM 908 O O . GLY B 1 35 ? -5.91 12.711 6.688 1 98.56 35 GLY B O 1
ATOM 909 N N . VAL B 1 36 ? -6.66 13.422 8.625 1 98.38 36 VAL B N 1
ATOM 910 C CA . VAL B 1 36 ? -6.668 12.094 9.242 1 98.38 36 VAL B CA 1
ATOM 911 C C . VAL B 1 36 ? -7.656 11.195 8.508 1 98.38 36 VAL B C 1
ATOM 913 O O . VAL B 1 36 ? -7.34 10.039 8.195 1 98.38 36 VAL B O 1
ATOM 916 N N . LYS B 1 37 ? -8.812 11.766 8.203 1 98.38 37 LYS B N 1
ATOM 917 C CA . LYS B 1 37 ? -9.812 11 7.473 1 98.38 37 LYS B CA 1
ATOM 918 C C . LYS B 1 37 ? -9.297 10.586 6.098 1 98.38 37 LYS B C 1
ATOM 920 O O . LYS B 1 37 ? -9.477 9.445 5.676 1 98.38 37 LYS B O 1
ATOM 925 N N . LEU B 1 38 ? -8.703 11.516 5.414 1 98.38 38 LEU B N 1
ATOM 926 C CA . LEU B 1 38 ? -8.133 11.242 4.098 1 98.38 38 LEU B CA 1
ATOM 927 C C . LEU B 1 38 ? -7.035 10.188 4.184 1 98.38 38 LEU B C 1
ATOM 929 O O . LEU B 1 38 ? -6.965 9.281 3.352 1 98.38 38 LEU B O 1
ATOM 933 N N . SER B 1 39 ? -6.145 10.273 5.172 1 98.62 39 SER B N 1
ATOM 934 C CA . SER B 1 39 ? -5.062 9.312 5.348 1 98.62 39 SER B CA 1
ATOM 935 C C . SER B 1 39 ? -5.609 7.91 5.617 1 98.62 39 SER B C 1
ATOM 937 O O . SER B 1 39 ? -5.07 6.922 5.113 1 98.62 39 SER B O 1
ATOM 939 N N . GLU B 1 40 ? -6.664 7.844 6.395 1 97.88 40 GLU B N 1
ATOM 940 C CA . GLU B 1 40 ? -7.285 6.559 6.691 1 97.88 40 GLU B CA 1
ATOM 941 C C . GLU B 1 40 ? -7.887 5.934 5.438 1 97.88 40 GLU B C 1
ATOM 943 O O . GLU B 1 40 ? -7.793 4.719 5.234 1 97.88 40 GLU B O 1
ATOM 948 N N . ALA B 1 41 ? -8.492 6.766 4.688 1 97.62 41 ALA B N 1
ATOM 949 C CA . ALA B 1 41 ? -9.055 6.273 3.43 1 97.62 41 ALA B CA 1
ATOM 950 C C . ALA B 1 41 ? -7.953 5.738 2.516 1 97.62 41 ALA B C 1
ATOM 952 O O . ALA B 1 41 ? -8.117 4.684 1.896 1 97.62 41 ALA B O 1
ATOM 953 N N . CYS B 1 42 ? -6.871 6.43 2.432 1 97.75 42 CYS B N 1
ATOM 954 C CA . CYS B 1 42 ? -5.727 5.973 1.649 1 97.75 42 CYS B CA 1
ATOM 955 C C . CYS B 1 42 ? -5.191 4.652 2.186 1 97.75 42 CYS B C 1
ATOM 957 O O . CYS B 1 42 ? -4.902 3.736 1.414 1 97.75 42 CYS B O 1
ATOM 959 N N . LYS B 1 43 ? -5.078 4.523 3.467 1 97.56 43 LYS B N 1
ATOM 960 C CA . LYS B 1 43 ? -4.539 3.318 4.09 1 97.56 43 LYS B CA 1
ATOM 961 C C . LYS B 1 43 ? -5.449 2.117 3.84 1 97.56 43 LYS B C 1
ATOM 963 O O . LYS B 1 43 ? -4.969 1.007 3.605 1 97.56 43 LYS B O 1
ATOM 968 N N . LYS B 1 44 ? -6.699 2.367 3.873 1 97.62 44 LYS B N 1
ATOM 969 C CA . LYS B 1 44 ? -7.648 1.298 3.584 1 97.62 44 LYS B CA 1
ATOM 970 C C . LYS B 1 44 ? -7.488 0.795 2.152 1 97.62 44 LYS B C 1
ATOM 972 O O . LYS B 1 44 ? -7.527 -0.412 1.903 1 97.62 44 LYS B O 1
ATOM 977 N N . GLU B 1 45 ? -7.309 1.72 1.284 1 96.69 45 GLU B N 1
ATOM 978 C CA . GLU B 1 45 ? -7.105 1.341 -0.111 1 96.69 45 GLU B CA 1
ATOM 979 C C . GLU B 1 45 ? -5.812 0.548 -0.284 1 96.69 45 GLU B C 1
ATOM 981 O O . GLU B 1 45 ? -5.77 -0.417 -1.05 1 96.69 45 GLU B O 1
ATOM 986 N N . LEU B 1 46 ? -4.734 0.931 0.412 1 97.31 46 LEU B N 1
ATOM 987 C CA . LEU B 1 46 ? -3.463 0.217 0.347 1 97.31 46 LEU B CA 1
ATOM 988 C C . LEU B 1 46 ? -3.605 -1.196 0.904 1 97.31 46 LEU B C 1
ATOM 990 O O . LEU B 1 46 ? -3.057 -2.146 0.343 1 97.31 46 LEU B O 1
ATOM 994 N N . GLU B 1 47 ? -4.34 -1.326 1.949 1 97.38 47 GLU B N 1
ATOM 995 C CA . GLU B 1 47 ? -4.57 -2.635 2.557 1 97.38 47 GLU B CA 1
ATOM 996 C C . GLU B 1 47 ? -5.34 -3.553 1.614 1 97.38 47 GLU B C 1
ATOM 998 O O . GLU B 1 47 ? -5.035 -4.742 1.514 1 97.38 47 GLU B O 1
ATOM 1003 N N . ALA B 1 48 ? -6.312 -2.99 0.968 1 96.94 48 ALA B N 1
ATOM 1004 C CA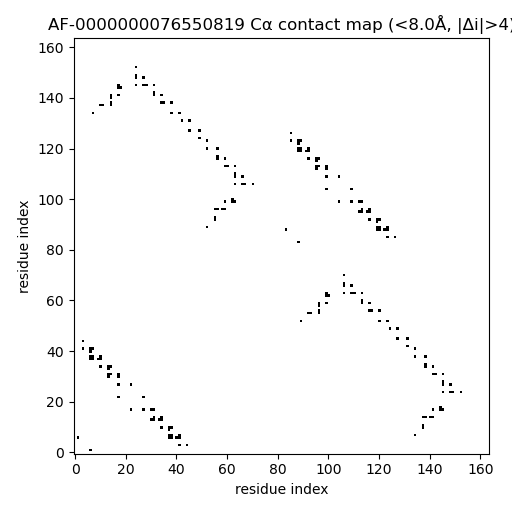 . ALA B 1 48 ? -7.078 -3.768 -0.003 1 96.94 48 ALA B CA 1
ATOM 1005 C C . ALA B 1 48 ? -6.188 -4.25 -1.145 1 96.94 48 ALA B C 1
ATOM 1007 O O . ALA B 1 48 ? -6.289 -5.398 -1.578 1 96.94 48 ALA B O 1
ATOM 1008 N N . ALA B 1 49 ? -5.355 -3.387 -1.593 1 96.5 49 ALA B N 1
ATOM 1009 C CA . ALA B 1 49 ? -4.426 -3.742 -2.662 1 96.5 49 ALA B CA 1
ATOM 1010 C C . ALA B 1 49 ? -3.455 -4.828 -2.207 1 96.5 49 ALA B C 1
ATOM 1012 O O . ALA B 1 49 ? -3.188 -5.781 -2.945 1 96.5 49 ALA B O 1
ATOM 1013 N N . GLU B 1 50 ? -2.92 -4.691 -1.042 1 97.62 50 GLU B N 1
ATOM 1014 C CA . GLU B 1 50 ? -2.031 -5.703 -0.476 1 97.62 50 GLU B CA 1
ATOM 1015 C C . GLU B 1 50 ? -2.729 -7.059 -0.376 1 97.62 50 GLU B C 1
ATOM 1017 O O . GLU B 1 50 ? -2.135 -8.094 -0.687 1 97.62 50 GLU B O 1
ATOM 1022 N N . GLY B 1 51 ? -3.963 -7.051 0.075 1 98.12 51 GLY B N 1
ATOM 1023 C CA . GLY B 1 51 ? -4.75 -8.273 0.125 1 98.12 51 GLY B CA 1
ATOM 1024 C C . GLY B 1 51 ? -4.922 -8.93 -1.233 1 98.12 51 GLY B C 1
ATOM 1025 O O . GLY B 1 51 ? -4.805 -10.148 -1.358 1 98.12 51 GLY B O 1
ATOM 1026 N N . ARG B 1 52 ? -5.152 -8.117 -2.221 1 97.94 52 ARG B N 1
ATOM 1027 C CA . ARG B 1 52 ? -5.312 -8.625 -3.578 1 97.94 52 ARG B CA 1
ATOM 1028 C C . ARG B 1 52 ? -4.035 -9.305 -4.062 1 97.94 52 ARG B C 1
ATOM 1030 O O . ARG B 1 52 ? -4.082 -10.398 -4.629 1 97.94 52 ARG B O 1
ATOM 1037 N N . ILE B 1 53 ? -2.926 -8.672 -3.812 1 98.25 53 ILE B N 1
ATOM 1038 C CA . ILE B 1 53 ? -1.631 -9.234 -4.184 1 98.25 53 ILE B CA 1
ATOM 1039 C C . ILE B 1 53 ? -1.433 -10.578 -3.486 1 98.25 53 ILE B C 1
ATOM 1041 O O . ILE B 1 53 ? -1.012 -11.555 -4.109 1 98.25 53 ILE B O 1
ATOM 1045 N N . GLN B 1 54 ? -1.709 -10.648 -2.223 1 98.12 54 GLN B N 1
ATOM 1046 C CA . GLN B 1 54 ? -1.517 -11.867 -1.439 1 98.12 54 GLN B CA 1
ATOM 1047 C C . GLN B 1 54 ? -2.361 -13.008 -1.988 1 98.12 54 GLN B C 1
ATOM 1049 O O . GLN B 1 54 ? -1.895 -14.148 -2.072 1 98.12 54 GLN B O 1
ATOM 1054 N N . VAL B 1 55 ? -3.59 -12.703 -2.328 1 98.5 55 VAL B N 1
ATOM 1055 C CA . VAL B 1 55 ? -4.488 -13.703 -2.883 1 98.5 55 VAL B CA 1
ATOM 1056 C C . VAL B 1 55 ? -3.906 -14.266 -4.18 1 98.5 55 VAL B C 1
ATOM 1058 O O . VAL B 1 55 ? -3.875 -15.477 -4.379 1 98.5 55 VAL B O 1
ATOM 1061 N N . LEU B 1 56 ? -3.434 -13.391 -5.012 1 98.44 56 LEU B N 1
ATOM 1062 C CA . LEU B 1 56 ? -2.875 -13.812 -6.293 1 98.44 56 LEU B CA 1
ATOM 1063 C C . LEU B 1 56 ? -1.644 -14.688 -6.09 1 98.44 56 LEU B C 1
ATOM 1065 O O . LEU B 1 56 ? -1.492 -15.719 -6.75 1 98.44 56 LEU B O 1
ATOM 1069 N N . VAL B 1 57 ? -0.782 -14.328 -5.207 1 98.06 57 VAL B N 1
ATOM 1070 C CA . VAL B 1 57 ? 0.456 -15.062 -4.949 1 98.06 57 VAL B CA 1
ATOM 1071 C C . VAL B 1 57 ? 0.135 -16.438 -4.383 1 98.06 57 VAL B C 1
ATOM 1073 O O . VAL B 1 57 ? 0.718 -17.438 -4.805 1 98.06 57 VAL B O 1
ATOM 1076 N N . GLU B 1 58 ? -0.786 -16.5 -3.49 1 98.12 58 GLU B N 1
ATOM 1077 C CA . GLU B 1 58 ? -1.178 -17.766 -2.896 1 98.12 58 GLU B CA 1
ATOM 1078 C C . GLU B 1 58 ? -1.803 -18.688 -3.936 1 98.12 58 GLU B C 1
ATOM 1080 O O . GLU B 1 58 ? -1.538 -19.891 -3.943 1 98.12 58 GLU B O 1
ATOM 1085 N N . ARG B 1 59 ? -2.592 -18.078 -4.727 1 97.81 59 ARG B N 1
ATOM 1086 C CA . ARG B 1 59 ? -3.191 -18.859 -5.812 1 97.81 59 ARG B CA 1
ATOM 1087 C C . ARG B 1 59 ? -2.119 -19.438 -6.727 1 97.81 59 ARG B C 1
ATOM 1089 O O . ARG B 1 59 ? -2.156 -20.625 -7.062 1 97.81 59 ARG B O 1
ATOM 1096 N N . GLY B 1 60 ? -1.205 -18.578 -7.07 1 97.56 60 GLY B N 1
ATOM 1097 C CA . GLY B 1 60 ? -0.102 -19.062 -7.891 1 97.56 60 GLY B CA 1
ATOM 1098 C C . GLY B 1 60 ? 0.705 -20.156 -7.23 1 97.56 60 GLY B C 1
ATOM 1099 O O . GLY B 1 60 ? 1.059 -21.156 -7.875 1 97.56 60 GLY B O 1
ATOM 1100 N N . ARG B 1 61 ? 0.983 -19.953 -5.988 1 97.12 61 ARG B N 1
ATOM 1101 C CA . ARG B 1 61 ? 1.736 -20.953 -5.227 1 97.12 61 ARG B CA 1
ATOM 1102 C C . ARG B 1 61 ? 1.018 -22.297 -5.219 1 97.12 61 ARG B C 1
ATOM 1104 O O . ARG B 1 61 ? 1.644 -23.344 -5.406 1 97.12 61 ARG B O 1
ATOM 1111 N N . GLY B 1 62 ? -0.277 -22.266 -4.98 1 97.31 62 GLY B N 1
ATOM 1112 C CA . GLY B 1 62 ? -1.079 -23.484 -4.996 1 97.31 62 GLY B CA 1
ATOM 1113 C C . GLY B 1 62 ? -1.044 -24.203 -6.332 1 97.31 62 GLY B C 1
ATOM 1114 O O . GLY B 1 62 ? -0.963 -25.438 -6.375 1 97.31 62 GLY B O 1
ATOM 1115 N N . LEU B 1 63 ? -1.043 -23.516 -7.367 1 96.25 63 LEU B N 1
ATOM 1116 C CA . LEU B 1 63 ? -1.059 -24.078 -8.711 1 96.25 63 LEU B CA 1
ATOM 1117 C C . LEU B 1 63 ? 0.272 -24.75 -9.039 1 96.25 63 LEU B C 1
ATOM 1119 O O . LEU B 1 63 ? 0.3 -25.828 -9.609 1 96.25 63 LEU B O 1
ATOM 1123 N N . VAL B 1 64 ? 1.344 -24.125 -8.648 1 96.56 64 VAL B N 1
ATOM 1124 C CA . VAL B 1 64 ? 2.664 -24.703 -8.898 1 96.56 64 VAL B CA 1
ATOM 1125 C C . VAL B 1 64 ? 2.859 -25.953 -8.047 1 96.56 64 VAL B C 1
ATOM 1127 O O . VAL B 1 64 ? 3.461 -26.922 -8.5 1 96.56 64 VAL B O 1
ATOM 1130 N N . ALA B 1 65 ? 2.381 -25.938 -6.867 1 95.62 65 ALA B N 1
ATOM 1131 C CA . ALA B 1 65 ? 2.473 -27.094 -5.977 1 95.62 65 ALA B CA 1
ATOM 1132 C C . ALA B 1 65 ? 1.771 -28.312 -6.578 1 95.62 65 ALA B C 1
ATOM 1134 O O . ALA B 1 65 ? 2.26 -29.438 -6.469 1 95.62 65 ALA B O 1
ATOM 1135 N N . VAL B 1 66 ? 0.668 -28.094 -7.219 1 94.12 66 VAL B N 1
ATOM 1136 C CA . VAL B 1 66 ? -0.075 -29.172 -7.867 1 94.12 66 VAL B CA 1
ATOM 1137 C C . VAL B 1 66 ? 0.747 -29.75 -9.016 1 94.12 66 VAL B C 1
ATOM 1139 O O . VAL B 1 66 ? 0.845 -30.969 -9.172 1 94.12 66 VAL B O 1
ATOM 1142 N N . ASP B 1 67 ? 1.353 -28.922 -9.797 1 92.75 67 ASP B N 1
ATOM 1143 C CA . ASP B 1 67 ? 2.168 -29.359 -10.922 1 92.75 67 ASP B CA 1
ATOM 1144 C C . ASP B 1 67 ? 3.359 -30.188 -10.445 1 92.75 67 ASP B C 1
ATOM 1146 O O . ASP B 1 67 ? 3.709 -31.203 -11.055 1 92.75 67 ASP B O 1
ATOM 1150 N N . LEU B 1 68 ? 3.93 -29.719 -9.352 1 92.31 68 LEU B N 1
ATOM 1151 C CA . LEU B 1 68 ? 5.066 -30.422 -8.766 1 92.31 68 LEU B CA 1
ATOM 1152 C C . LEU B 1 68 ? 4.656 -31.797 -8.281 1 92.31 68 LEU B C 1
ATOM 1154 O O . LEU B 1 68 ? 5.391 -32.781 -8.469 1 92.31 68 LEU B O 1
ATOM 1158 N N . ALA B 1 69 ? 3.508 -31.891 -7.73 1 92.19 69 ALA B N 1
ATOM 1159 C CA . ALA B 1 69 ? 3 -33.156 -7.199 1 92.19 69 ALA B CA 1
ATOM 1160 C C . ALA B 1 69 ? 2.689 -34.156 -8.32 1 92.19 69 ALA B C 1
ATOM 1162 O O . ALA B 1 69 ? 2.953 -35.344 -8.195 1 92.19 69 ALA B O 1
ATOM 1163 N N . VAL B 1 70 ? 2.191 -33.719 -9.43 1 90.31 70 VAL B N 1
ATOM 1164 C CA . VAL B 1 70 ? 1.828 -34.562 -10.562 1 90.31 70 VAL B CA 1
ATOM 1165 C C . VAL B 1 70 ? 3.09 -35.094 -11.227 1 90.31 70 VAL B C 1
ATOM 1167 O O . VAL B 1 70 ? 3.139 -36.281 -11.602 1 90.31 70 VAL B O 1
ATOM 1170 N N . GLU B 1 71 ? 4.062 -34.188 -11.281 1 88.25 71 GLU B N 1
ATOM 1171 C CA . GLU B 1 71 ? 5.32 -34.625 -11.875 1 88.25 71 GLU B CA 1
ATOM 1172 C C . GLU B 1 71 ? 5.992 -35.688 -11.031 1 88.25 71 GLU B C 1
ATOM 1174 O O . GLU B 1 71 ? 6.559 -36.656 -11.562 1 88.25 71 GLU B O 1
ATOM 1179 N N . GLU B 1 72 ? 5.973 -35.594 -9.758 1 87.88 72 GLU B N 1
ATOM 1180 C CA . GLU B 1 72 ? 6.578 -36.531 -8.844 1 87.88 72 GLU B CA 1
ATOM 1181 C C . GLU B 1 72 ? 5.867 -37.906 -8.906 1 87.88 72 GLU B C 1
ATOM 1183 O O . GLU B 1 72 ? 6.504 -38.938 -8.805 1 87.88 72 GLU B O 1
ATOM 1188 N N . SER B 1 73 ? 4.598 -37.875 -9.094 1 87.25 73 SER B N 1
ATOM 1189 C CA . SER B 1 73 ? 3.832 -39.125 -9.195 1 87.25 73 SER B CA 1
ATOM 1190 C C . SER B 1 73 ? 4.109 -39.844 -10.508 1 87.25 73 SER B C 1
ATOM 1192 O O . SER B 1 73 ? 4.152 -41.062 -10.555 1 87.25 73 SER B O 1
ATOM 1194 N N . ASP B 1 74 ? 4.289 -39.156 -11.523 1 83.44 74 ASP B N 1
ATOM 1195 C CA . ASP B 1 74 ? 4.57 -39.719 -12.836 1 83.44 74 ASP B CA 1
ATOM 1196 C C . ASP B 1 74 ? 5.957 -40.375 -12.867 1 83.44 74 ASP B C 1
ATOM 1198 O O . ASP B 1 74 ? 6.16 -41.375 -13.516 1 83.44 74 ASP B O 1
ATOM 1202 N N . GLU B 1 75 ? 6.875 -39.75 -12.125 1 80.5 75 GLU B N 1
ATOM 1203 C CA . GLU B 1 75 ? 8.234 -40.281 -12.062 1 80.5 75 GLU B CA 1
ATOM 1204 C C . GLU B 1 75 ? 8.281 -41.594 -11.273 1 80.5 75 GLU B C 1
ATOM 1206 O O . GLU B 1 75 ? 9.062 -42.5 -11.586 1 80.5 75 GLU B O 1
ATOM 1211 N N . GLU B 1 76 ? 7.52 -41.656 -10.273 1 80.88 76 GLU B N 1
ATOM 1212 C CA . GLU B 1 76 ? 7.473 -42.875 -9.453 1 80.88 76 GLU B CA 1
ATOM 1213 C C . GLU B 1 76 ? 6.84 -44.031 -10.219 1 80.88 76 GLU B C 1
ATOM 1215 O O . GLU B 1 76 ? 7.27 -45.188 -10.078 1 80.88 76 GLU B O 1
ATOM 1220 N N . ILE B 1 77 ? 5.918 -43.781 -11.078 1 79.44 77 ILE B N 1
ATOM 1221 C CA . ILE B 1 77 ? 5.25 -44.812 -11.859 1 79.44 77 ILE B CA 1
ATOM 1222 C C . ILE B 1 77 ? 6.188 -45.312 -12.953 1 79.44 77 ILE B C 1
ATOM 1224 O O . ILE B 1 77 ? 6.234 -46.531 -13.234 1 79.44 77 ILE B O 1
ATOM 1228 N N . ASP B 1 78 ? 6.977 -44.469 -13.43 1 77.06 78 ASP B N 1
ATOM 1229 C CA . ASP B 1 78 ? 7.898 -44.844 -14.492 1 77.06 78 ASP B CA 1
ATOM 1230 C C . ASP B 1 78 ? 9.039 -45.688 -13.945 1 77.06 78 ASP B C 1
ATOM 1232 O O . ASP B 1 78 ? 9.469 -46.656 -14.578 1 77.06 78 ASP B O 1
ATOM 1236 N N . GLU B 1 79 ? 9.492 -45.375 -12.719 1 75.12 79 GLU B N 1
ATOM 1237 C CA . GLU B 1 79 ? 10.586 -46.156 -12.133 1 75.12 79 GLU B CA 1
ATOM 1238 C C . G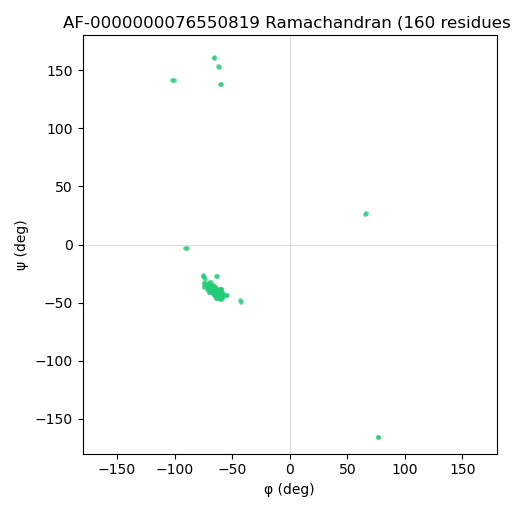LU B 1 79 ? 10.109 -47.531 -11.68 1 75.12 79 GLU B C 1
ATOM 1240 O O . GLU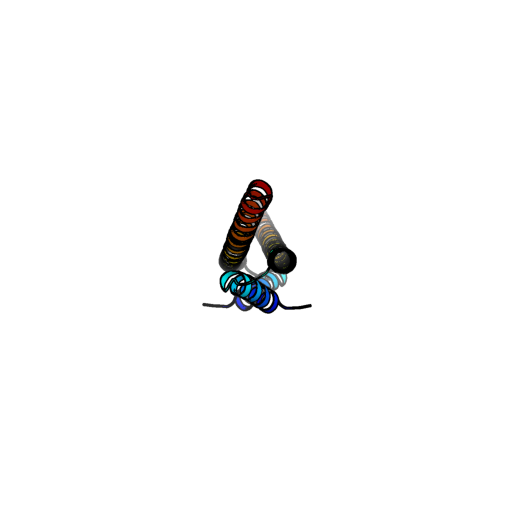 B 1 79 ? 10.906 -48.469 -11.602 1 75.12 79 GLU B O 1
ATOM 1245 N N . GLY B 1 80 ? 8.922 -47.531 -11.336 1 69.88 80 GLY B N 1
ATOM 1246 C CA . GLY B 1 80 ? 8.414 -48.844 -10.914 1 69.88 80 GLY B CA 1
ATOM 1247 C C . GLY B 1 80 ? 8.164 -49.781 -12.07 1 69.88 80 GLY B C 1
ATOM 1248 O O . GLY B 1 80 ? 7.977 -51 -11.867 1 69.88 80 GLY B O 1
ATOM 1249 N N . GLU B 1 81 ? 7.898 -49.281 -13.25 1 62.69 81 GLU B N 1
ATOM 1250 C CA . GLU B 1 81 ? 7.633 -50.156 -14.391 1 62.69 81 GLU B CA 1
ATOM 1251 C C . GLU B 1 81 ? 8.914 -50.469 -15.141 1 62.69 81 GLU B C 1
ATOM 1253 O O . GLU B 1 81 ? 8.906 -51.312 -16.062 1 62.69 81 GLU B O 1
ATOM 1258 N N . ALA B 1 82 ? 10.125 -49.812 -14.656 1 57.91 82 ALA B N 1
ATOM 1259 C CA . ALA B 1 82 ? 11.398 -50.25 -15.234 1 57.91 82 ALA B CA 1
ATOM 1260 C C . ALA B 1 82 ? 11.977 -51.438 -14.461 1 57.91 82 ALA B C 1
ATOM 1262 O O . ALA B 1 82 ? 11.781 -51.562 -13.25 1 57.91 82 ALA B O 1
#

Secondary structure (DSSP, 8-state):
---HHHHHHHHHHHHHHHHH----HHHHHHHHHHHHHHHHHHHHHHHHHHHHHHHHHHHHHHHHHHHHHHHHHHHHHHHHH-/---HHHHHHHHHHHHHHHHH----HHHHHHHHHHHHHHHHHHHHHHHHHHHHHHHHHHHHHHHHHHHHHHHHHHHHHHHHH-

Foldseek 3Di:
DDDLVRLVVLLVVLVVVLVVDPDDPVRNVVSVVVSVVSVVVNVVVVVVVVVVVVVVVVVVVVVVVVVVVVVVVVVVVVVVVD/DDDLVRLVVLLVVLVVVLVVDPDDPVRNVVSVVSNVVSVVVNVVVVVVVVVVVVVVVVVVVVVVVVVVVVVVVVVVVVVVVD

Radius of gyration: 26.16 Å; Cα contacts (8 Å, |Δi|>4): 109; chains: 2; bounding box: 26×91×54 Å

Organism: NCBI:txid570835